Protein AF-A0A643C703-F1 (afdb_monomer_lite)

Sequence (118 aa):
ATFTDWFTSYVNNIVSGGFPIIRDQIFRYVYDPECVAMTGDITVSVSTSFLQELSSVHPPHYFFTYRIRTEMSKDALPEKACQLDSCYWRITNAKDDTRSLMSPFPDSIWHVQHSGCL

Structure (mmCIF, N/CA/C/O backbone):
data_AF-A0A643C703-F1
#
_entry.id   AF-A0A643C703-F1
#
loop_
_atom_site.group_PDB
_atom_site.id
_atom_site.type_symbol
_atom_site.label_atom_id
_atom_site.label_alt_id
_atom_site.label_comp_id
_atom_site.label_asym_id
_atom_site.label_entity_id
_atom_site.label_seq_id
_atom_site.pdbx_PDB_ins_code
_atom_site.Cartn_x
_atom_site.Cartn_y
_atom_site.Cartn_z
_atom_site.occupancy
_atom_site.B_iso_or_equiv
_atom_site.auth_seq_id
_atom_site.auth_comp_id
_atom_site.auth_asym_id
_atom_site.auth_atom_id
_atom_site.pdbx_PDB_model_num
ATOM 1 N N . ALA A 1 1 ? 27.016 2.207 5.182 1.00 75.00 1 ALA A N 1
ATOM 2 C CA . ALA A 1 1 ? 26.172 1.015 5.391 1.00 75.00 1 ALA A CA 1
ATOM 3 C C . ALA A 1 1 ? 26.941 -0.206 4.914 1.00 75.00 1 ALA A C 1
ATOM 5 O O . ALA A 1 1 ? 27.490 -0.156 3.817 1.00 75.00 1 ALA A O 1
ATOM 6 N N . THR A 1 2 ? 27.040 -1.249 5.737 1.00 95.31 2 THR A N 1
ATOM 7 C CA . THR A 1 2 ? 27.627 -2.541 5.350 1.00 95.31 2 THR A CA 1
ATOM 8 C C . THR A 1 2 ? 26.558 -3.465 4.761 1.00 95.31 2 THR A C 1
ATOM 10 O O . THR A 1 2 ? 25.360 -3.215 4.910 1.00 95.31 2 THR A O 1
ATOM 13 N N . PHE A 1 3 ? 26.974 -4.556 4.109 1.00 94.56 3 PHE A N 1
ATOM 14 C CA . PHE A 1 3 ? 26.044 -5.601 3.668 1.00 94.56 3 PHE A CA 1
ATOM 15 C C . PHE A 1 3 ? 25.209 -6.149 4.836 1.00 94.56 3 PHE A C 1
ATOM 17 O O . PHE A 1 3 ? 24.002 -6.327 4.696 1.00 94.56 3 PHE A O 1
ATOM 24 N N . THR A 1 4 ? 25.829 -6.354 6.001 1.00 97.06 4 THR A N 1
ATOM 25 C CA . THR A 1 4 ? 25.159 -6.857 7.206 1.00 97.06 4 THR A CA 1
ATOM 26 C C . THR A 1 4 ? 24.064 -5.912 7.688 1.00 97.06 4 THR A C 1
ATOM 28 O O . THR A 1 4 ? 22.973 -6.375 8.016 1.00 97.06 4 THR A O 1
ATOM 31 N N . ASP A 1 5 ? 24.311 -4.599 7.677 1.00 95.56 5 ASP A N 1
ATOM 32 C CA . ASP A 1 5 ? 23.305 -3.603 8.072 1.00 95.56 5 ASP A CA 1
ATOM 33 C C . ASP A 1 5 ? 22.103 -3.634 7.121 1.00 95.56 5 ASP A C 1
ATOM 35 O O . ASP A 1 5 ? 20.950 -3.645 7.558 1.00 95.56 5 ASP A O 1
ATOM 39 N N . TRP A 1 6 ? 22.370 -3.697 5.811 1.00 94.12 6 TRP A N 1
ATOM 40 C CA . TRP A 1 6 ? 21.327 -3.795 4.790 1.00 94.12 6 TRP A CA 1
ATOM 41 C C . TRP A 1 6 ? 20.510 -5.083 4.935 1.00 94.12 6 TRP A C 1
ATOM 43 O O . TRP A 1 6 ? 19.282 -5.024 4.971 1.00 94.12 6 TRP A O 1
ATOM 53 N N . PHE A 1 7 ? 21.173 -6.234 5.064 1.00 94.94 7 PHE A N 1
ATOM 54 C CA . PHE A 1 7 ? 20.507 -7.530 5.170 1.00 94.94 7 PHE A CA 1
ATOM 55 C C . PHE A 1 7 ? 19.677 -7.626 6.453 1.00 94.94 7 PHE A C 1
ATOM 57 O O . PHE A 1 7 ? 18.530 -8.065 6.420 1.00 94.94 7 PHE A O 1
ATOM 64 N N . THR A 1 8 ? 20.213 -7.136 7.573 1.00 95.94 8 THR A N 1
ATOM 65 C CA . THR A 1 8 ? 19.492 -7.085 8.852 1.00 95.94 8 THR A CA 1
ATOM 66 C C . THR A 1 8 ? 18.255 -6.198 8.745 1.00 95.94 8 THR A C 1
ATOM 68 O O . THR A 1 8 ? 17.168 -6.601 9.151 1.00 95.94 8 THR A O 1
ATOM 71 N N . SER A 1 9 ? 18.384 -5.014 8.139 1.00 92.88 9 SER A N 1
ATOM 72 C CA . SER A 1 9 ? 17.242 -4.136 7.874 1.00 92.88 9 SER A CA 1
ATOM 73 C C . SER A 1 9 ? 16.197 -4.816 6.984 1.00 92.88 9 SER A C 1
ATOM 75 O O . SER A 1 9 ? 15.004 -4.766 7.282 1.00 92.88 9 SER A O 1
ATOM 77 N N . TYR A 1 10 ? 16.629 -5.500 5.924 1.00 91.88 10 TYR A N 1
ATOM 78 C CA . TYR A 1 10 ? 15.745 -6.226 5.017 1.00 91.88 10 TYR A CA 1
ATOM 79 C C . TYR A 1 10 ? 14.953 -7.325 5.741 1.00 91.88 10 TYR A C 1
ATOM 81 O O . TYR A 1 10 ? 13.726 -7.352 5.657 1.00 91.88 10 TYR A O 1
ATOM 89 N N . VAL A 1 11 ? 15.629 -8.176 6.518 1.00 93.81 11 VAL A N 1
ATOM 90 C CA . VAL A 1 11 ? 14.986 -9.237 7.308 1.00 93.81 11 VAL A CA 1
ATOM 91 C C . VAL A 1 11 ? 14.036 -8.652 8.353 1.00 93.81 11 VAL A C 1
ATOM 93 O O . VAL A 1 11 ? 12.913 -9.131 8.488 1.00 93.81 11 VAL A O 1
ATOM 96 N N . ASN A 1 12 ? 14.427 -7.575 9.038 1.00 93.56 12 ASN A N 1
ATOM 97 C CA . ASN A 1 12 ? 13.565 -6.916 10.020 1.00 93.56 12 ASN A CA 1
ATOM 98 C C . ASN A 1 12 ? 12.264 -6.395 9.398 1.00 93.56 12 ASN A C 1
ATOM 100 O O . ASN A 1 12 ? 11.217 -6.501 10.028 1.00 93.56 12 ASN A O 1
ATOM 104 N N . ASN A 1 13 ? 12.303 -5.881 8.164 1.00 90.12 13 ASN A N 1
ATOM 105 C CA . ASN A 1 13 ? 11.096 -5.458 7.447 1.00 90.12 13 ASN A CA 1
ATOM 106 C C . ASN A 1 13 ? 10.177 -6.635 7.090 1.00 90.12 13 ASN A C 1
ATOM 108 O O . ASN A 1 13 ? 8.960 -6.467 7.074 1.00 90.12 13 ASN A O 1
ATOM 112 N N . ILE A 1 14 ? 10.723 -7.825 6.828 1.00 90.81 14 ILE A N 1
ATOM 113 C CA . ILE A 1 14 ? 9.913 -9.036 6.619 1.00 90.81 14 ILE A CA 1
ATOM 114 C C . ILE A 1 14 ? 9.250 -9.443 7.936 1.00 90.81 14 ILE A C 1
ATOM 116 O O . ILE A 1 14 ? 8.035 -9.613 7.992 1.00 90.81 14 ILE A O 1
ATOM 120 N N . VAL A 1 15 ? 10.039 -9.546 9.010 1.00 91.56 15 VAL A N 1
ATOM 121 C CA . VAL A 1 15 ? 9.565 -9.996 10.329 1.00 91.56 15 VAL A CA 1
ATOM 122 C C . VAL A 1 15 ? 8.524 -9.039 10.918 1.00 91.56 15 VAL A C 1
ATOM 124 O O . VAL A 1 15 ? 7.559 -9.489 11.529 1.00 91.56 15 VAL A O 1
ATOM 127 N N . SER A 1 16 ? 8.671 -7.729 10.711 1.00 88.50 16 SER A N 1
ATOM 128 C CA . SER A 1 16 ? 7.708 -6.724 11.182 1.00 88.50 16 SER A CA 1
ATOM 129 C C . SER A 1 16 ? 6.440 -6.620 10.322 1.00 88.50 16 SER A C 1
ATOM 131 O O . SER A 1 16 ? 5.523 -5.879 10.675 1.00 88.50 16 SER A O 1
ATOM 133 N N . GLY A 1 17 ? 6.371 -7.333 9.191 1.00 82.25 17 GLY A N 1
ATOM 134 C CA . GLY A 1 17 ? 5.256 -7.258 8.243 1.00 82.25 17 GLY A CA 1
ATOM 135 C C . GLY A 1 17 ? 5.280 -6.029 7.324 1.00 82.25 17 GLY A C 1
ATOM 136 O O . GLY A 1 17 ? 4.282 -5.752 6.648 1.00 82.25 17 GLY A O 1
ATOM 137 N N . GLY A 1 18 ? 6.395 -5.294 7.277 1.00 81.69 18 GLY A N 1
ATOM 138 C CA . GLY A 1 18 ? 6.646 -4.234 6.297 1.00 81.69 18 GLY A CA 1
ATOM 139 C C . GLY A 1 18 ? 6.777 -4.781 4.871 1.00 81.69 18 GLY A C 1
ATOM 140 O O . GLY A 1 18 ? 6.191 -4.220 3.946 1.00 81.69 18 GLY A O 1
ATOM 141 N N . PHE A 1 19 ? 7.466 -5.916 4.704 1.00 89.19 19 PHE A N 1
ATOM 142 C CA . PHE A 1 19 ? 7.581 -6.655 3.441 1.00 89.19 19 PHE A CA 1
ATOM 143 C C . PHE A 1 19 ?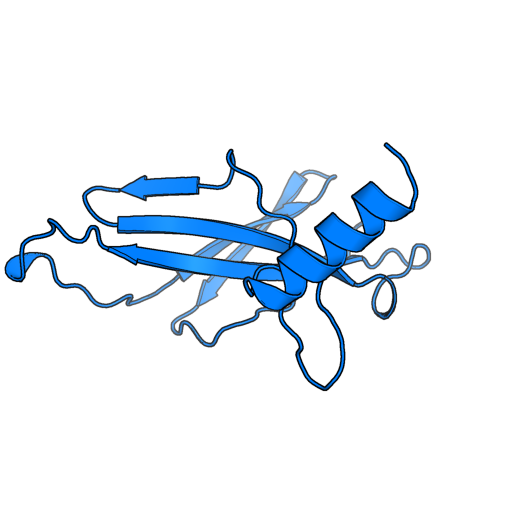 6.767 -7.958 3.513 1.00 89.19 19 PHE A C 1
ATOM 145 O O . PHE A 1 19 ? 7.291 -8.988 3.944 1.00 89.19 19 PHE A O 1
ATOM 152 N N . PRO A 1 20 ? 5.470 -7.932 3.152 1.00 85.31 20 PRO A N 1
ATOM 153 C CA . PRO A 1 20 ? 4.613 -9.104 3.197 1.00 85.31 20 PRO A CA 1
ATOM 154 C C . PRO A 1 20 ? 5.075 -10.175 2.206 1.00 85.31 20 PRO A C 1
ATOM 156 O O . PRO A 1 20 ? 5.547 -9.876 1.106 1.00 85.31 20 PRO A O 1
ATOM 159 N N . ILE A 1 21 ? 4.867 -11.429 2.602 1.00 86.69 21 ILE A N 1
ATOM 160 C CA . ILE A 1 21 ? 5.058 -12.600 1.750 1.00 86.69 21 ILE A CA 1
ATOM 161 C C . ILE A 1 21 ? 3.698 -12.964 1.159 1.00 86.69 21 ILE A C 1
ATOM 163 O O . ILE A 1 21 ? 2.770 -13.307 1.890 1.00 86.69 21 ILE A O 1
ATOM 167 N N . ILE A 1 22 ? 3.565 -12.870 -0.160 1.00 82.19 22 ILE A N 1
ATOM 168 C CA . ILE A 1 22 ? 2.339 -13.198 -0.891 1.00 82.19 22 ILE A CA 1
ATOM 169 C C . ILE A 1 22 ? 2.716 -14.231 -1.944 1.00 82.19 22 ILE A C 1
ATOM 171 O O . ILE A 1 22 ? 3.574 -13.964 -2.780 1.00 82.19 22 ILE A O 1
ATOM 175 N N . ARG A 1 23 ? 2.077 -15.408 -1.908 1.00 84.50 23 ARG A N 1
ATOM 176 C CA . ARG A 1 23 ? 2.372 -16.525 -2.830 1.00 84.50 23 ARG A CA 1
ATOM 177 C C . ARG A 1 23 ? 3.879 -16.826 -2.911 1.00 84.50 23 ARG A C 1
ATOM 179 O O . ARG A 1 23 ? 4.451 -16.855 -3.995 1.00 84.50 23 ARG A O 1
ATOM 186 N N . ASP A 1 24 ? 4.509 -16.968 -1.746 1.00 86.62 24 ASP A N 1
ATOM 187 C CA . ASP A 1 24 ? 5.943 -17.257 -1.578 1.00 86.62 24 ASP A CA 1
ATOM 188 C C . ASP A 1 24 ? 6.908 -16.195 -2.140 1.00 86.62 24 ASP A C 1
ATOM 190 O O . ASP A 1 24 ? 8.114 -16.426 -2.227 1.00 86.62 24 ASP A O 1
ATOM 194 N N . GLN A 1 25 ? 6.408 -15.001 -2.472 1.00 85.12 25 GLN A N 1
ATOM 195 C CA . GLN A 1 25 ? 7.214 -13.867 -2.922 1.00 85.12 25 GLN A CA 1
ATOM 196 C C . GLN A 1 25 ? 7.186 -12.730 -1.904 1.00 85.12 25 GLN A C 1
ATOM 198 O O . GLN A 1 25 ? 6.137 -12.395 -1.354 1.00 85.12 25 GLN A O 1
ATOM 203 N N . ILE A 1 26 ? 8.349 -12.121 -1.663 1.00 88.62 26 ILE A N 1
ATOM 204 C CA . ILE A 1 26 ? 8.494 -10.973 -0.763 1.00 88.62 26 ILE A CA 1
ATOM 205 C C . ILE A 1 26 ? 8.212 -9.698 -1.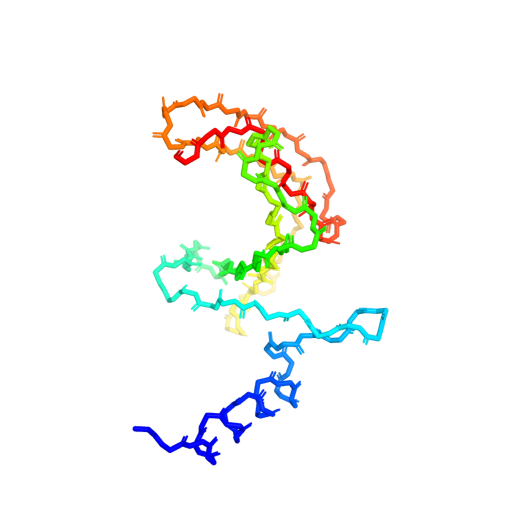556 1.00 88.62 26 ILE A C 1
ATOM 207 O O . ILE A 1 26 ? 8.952 -9.359 -2.477 1.00 88.62 26 ILE A O 1
ATOM 211 N N . PHE A 1 27 ? 7.179 -8.957 -1.164 1.00 86.44 27 PHE A N 1
ATOM 212 C CA . PHE A 1 27 ? 6.861 -7.669 -1.772 1.00 86.44 27 PHE A CA 1
ATOM 213 C C . PHE A 1 27 ? 7.496 -6.542 -0.967 1.00 86.44 27 PHE A C 1
ATOM 215 O O . PHE A 1 27 ? 7.140 -6.296 0.187 1.00 86.44 27 PHE A O 1
ATOM 222 N N . ARG A 1 28 ? 8.433 -5.820 -1.584 1.00 90.06 28 ARG A N 1
ATOM 223 C CA . ARG A 1 28 ? 9.099 -4.680 -0.953 1.00 90.06 28 ARG A CA 1
ATOM 224 C C . ARG A 1 28 ? 8.227 -3.433 -1.070 1.00 90.06 28 ARG A C 1
ATOM 226 O O . ARG A 1 28 ? 8.375 -2.666 -2.020 1.00 90.06 28 ARG A O 1
ATOM 233 N N . TYR A 1 29 ? 7.325 -3.235 -0.116 1.00 88.12 29 TYR A N 1
ATOM 234 C CA . TYR A 1 29 ? 6.567 -1.992 -0.011 1.00 88.12 29 TYR A CA 1
ATOM 235 C C . TYR A 1 29 ? 7.416 -0.910 0.657 1.00 88.12 29 TYR A C 1
ATOM 237 O O . TYR A 1 29 ? 7.874 -1.069 1.786 1.00 88.12 29 TYR A O 1
ATOM 245 N N . VAL A 1 30 ? 7.638 0.189 -0.053 1.00 88.06 30 VAL A N 1
ATOM 246 C CA . VAL A 1 30 ? 8.314 1.374 0.465 1.00 88.06 30 VAL A CA 1
ATOM 247 C C . VAL A 1 30 ? 7.259 2.271 1.095 1.00 88.06 30 VAL A C 1
ATOM 249 O O . VAL A 1 30 ? 6.302 2.674 0.434 1.00 88.06 30 VAL A O 1
ATOM 252 N N . TYR A 1 31 ? 7.423 2.532 2.387 1.00 87.62 31 TYR A N 1
ATOM 253 C CA . TYR A 1 31 ? 6.614 3.490 3.127 1.00 87.62 31 TYR A CA 1
ATOM 254 C C . TYR A 1 31 ? 7.204 4.888 2.958 1.00 87.62 31 TYR A C 1
ATOM 256 O O . TYR A 1 31 ? 8.402 5.077 3.175 1.00 87.62 31 TYR A O 1
ATOM 264 N N . ASP A 1 32 ? 6.357 5.847 2.605 1.00 87.06 32 ASP A N 1
ATOM 265 C CA . ASP A 1 32 ? 6.716 7.256 2.515 1.00 87.06 32 ASP A CA 1
ATOM 266 C C . ASP A 1 32 ? 5.969 8.031 3.616 1.00 87.06 32 ASP A C 1
ATOM 268 O O . ASP A 1 32 ? 4.735 8.062 3.594 1.00 87.06 32 ASP A O 1
ATOM 272 N N . PRO A 1 33 ? 6.678 8.632 4.592 1.00 88.12 33 PRO A N 1
ATOM 273 C CA . PRO A 1 33 ? 6.063 9.445 5.639 1.00 88.12 33 PRO A CA 1
ATOM 274 C C . PRO A 1 33 ? 5.258 10.636 5.109 1.00 88.12 33 PRO A C 1
ATOM 276 O O . PRO A 1 33 ? 4.312 11.053 5.771 1.00 88.12 33 PRO A O 1
ATOM 279 N N . GLU A 1 34 ? 5.596 11.152 3.924 1.00 91.06 34 GLU A N 1
ATOM 280 C CA . GLU A 1 34 ? 4.854 12.237 3.273 1.00 91.06 34 GLU A CA 1
ATOM 281 C C . GLU A 1 34 ? 3.550 11.725 2.627 1.00 91.06 34 GLU A C 1
ATOM 283 O O . GLU A 1 34 ? 2.627 12.495 2.368 1.00 91.06 34 GLU A O 1
ATOM 288 N N . CYS A 1 35 ? 3.423 10.408 2.417 1.00 89.56 35 CYS A N 1
ATOM 289 C CA . CYS A 1 35 ? 2.218 9.743 1.911 1.00 89.56 35 CYS A CA 1
ATOM 290 C C . CYS A 1 35 ? 1.296 9.262 3.048 1.00 89.56 35 CYS A C 1
ATOM 292 O O . CYS A 1 35 ? 0.761 8.144 3.023 1.00 89.56 35 CYS A O 1
ATOM 294 N N . VAL A 1 36 ? 1.101 10.120 4.050 1.00 92.94 36 VAL A N 1
ATOM 295 C CA . VAL A 1 36 ? 0.170 9.914 5.163 1.00 92.94 36 VAL A CA 1
ATOM 296 C C . VAL A 1 36 ? -0.780 11.097 5.239 1.00 92.94 36 VAL A C 1
ATOM 298 O O . VAL A 1 36 ? -0.359 12.245 5.344 1.00 92.94 36 VAL A O 1
ATOM 301 N N . ALA A 1 37 ? -2.077 10.815 5.228 1.00 94.12 37 ALA A N 1
ATOM 302 C CA . ALA A 1 37 ? -3.116 11.815 5.400 1.00 94.12 37 ALA A CA 1
ATOM 303 C C . ALA A 1 37 ? -3.968 11.478 6.623 1.00 94.12 37 ALA A C 1
ATOM 305 O O . ALA A 1 37 ? -4.328 10.323 6.850 1.00 94.12 37 ALA A O 1
ATOM 306 N N . MET A 1 38 ? -4.317 12.503 7.395 1.00 94.50 38 MET A N 1
ATOM 307 C CA . MET A 1 38 ? -5.220 12.385 8.535 1.00 94.50 38 MET A CA 1
ATOM 308 C C . MET A 1 38 ? -6.447 13.262 8.325 1.00 94.50 38 MET A C 1
ATOM 310 O O . MET A 1 38 ? -6.352 14.391 7.846 1.00 94.50 38 MET A O 1
ATOM 314 N N . THR A 1 39 ? -7.618 12.752 8.683 1.00 93.94 39 THR A N 1
ATOM 315 C CA . THR A 1 39 ? -8.872 13.509 8.686 1.00 93.94 39 THR A CA 1
ATOM 316 C C . THR A 1 39 ? -9.664 13.123 9.926 1.00 93.94 39 THR A C 1
ATOM 318 O O . THR A 1 39 ? -10.179 12.010 10.025 1.00 93.94 39 THR A O 1
ATOM 321 N N . GLY A 1 40 ? -9.747 14.044 10.890 1.00 94.19 40 GLY A N 1
ATOM 322 C CA . GLY A 1 40 ? -10.285 13.734 12.214 1.00 94.19 40 GLY A CA 1
ATOM 323 C C . GLY A 1 40 ? -9.494 12.599 12.866 1.00 94.19 40 GLY A C 1
ATOM 324 O O . GLY A 1 40 ? -8.269 12.663 12.936 1.00 94.19 40 GLY A O 1
ATOM 325 N N . ASP A 1 41 ? -10.201 11.550 13.281 1.00 94.12 41 ASP A N 1
ATOM 326 C CA . ASP A 1 41 ? -9.615 10.372 13.924 1.00 94.12 41 ASP A CA 1
ATOM 327 C C . ASP A 1 41 ? -9.118 9.307 12.935 1.00 94.12 41 ASP A C 1
ATOM 329 O O . ASP A 1 41 ? -8.633 8.267 13.369 1.00 94.12 41 ASP A O 1
ATOM 333 N N . ILE A 1 42 ? -9.258 9.515 11.622 1.00 92.38 42 ILE A N 1
ATOM 334 C CA . ILE A 1 42 ? -8.897 8.522 10.604 1.00 92.38 42 ILE A CA 1
ATOM 335 C C . ILE A 1 42 ? -7.554 8.885 9.976 1.00 92.38 42 ILE A C 1
ATOM 337 O O . ILE A 1 42 ? -7.384 9.981 9.439 1.00 92.38 42 ILE A O 1
ATOM 341 N N . THR A 1 43 ? -6.633 7.930 9.976 1.00 93.56 43 THR A N 1
ATOM 342 C CA . THR A 1 43 ? -5.345 8.002 9.288 1.00 93.56 43 THR A CA 1
ATOM 343 C C . THR A 1 43 ? -5.357 7.065 8.092 1.00 93.56 43 THR A C 1
ATOM 345 O O . THR A 1 43 ? -5.661 5.879 8.221 1.00 93.56 43 THR A O 1
ATOM 348 N N . VAL A 1 44 ? -4.984 7.582 6.926 1.00 91.00 44 VAL A N 1
ATOM 349 C CA . VAL A 1 44 ? -4.742 6.803 5.712 1.00 91.00 44 VAL A CA 1
ATOM 350 C C . VAL A 1 44 ? -3.269 6.929 5.357 1.00 91.00 44 VAL A C 1
ATOM 352 O O . VAL A 1 44 ? -2.768 8.029 5.149 1.00 91.00 44 VAL A O 1
ATOM 355 N N . SER A 1 45 ? -2.572 5.801 5.277 1.00 90.19 45 SER A N 1
ATOM 356 C CA . SER A 1 45 ? -1.186 5.736 4.808 1.00 90.19 45 SER A CA 1
ATOM 357 C C . SER A 1 45 ? -1.065 4.797 3.618 1.00 90.19 45 SER A C 1
ATOM 359 O O . SER A 1 45 ? -1.815 3.823 3.500 1.00 90.19 45 SER A O 1
ATOM 361 N N . VAL A 1 46 ? -0.127 5.096 2.721 1.00 88.94 46 VAL A N 1
ATOM 362 C CA . VAL A 1 46 ? 0.105 4.310 1.508 1.00 88.94 46 VAL A CA 1
ATOM 363 C C . VAL A 1 46 ? 1.563 3.884 1.438 1.00 88.94 46 VAL A C 1
ATOM 365 O O . VAL A 1 46 ? 2.478 4.653 1.711 1.00 88.94 46 VAL A O 1
ATOM 368 N N . SER A 1 47 ? 1.791 2.631 1.066 1.00 87.56 47 SER A N 1
ATOM 369 C CA . SER A 1 47 ? 3.112 2.125 0.693 1.00 87.56 47 SER A CA 1
ATOM 370 C C . SER A 1 47 ? 3.054 1.548 -0.711 1.00 87.56 47 SER A C 1
ATOM 372 O O . SER A 1 47 ? 2.048 0.949 -1.086 1.00 87.56 47 SER A O 1
ATOM 374 N N . THR A 1 48 ? 4.114 1.696 -1.497 1.00 90.00 48 THR A N 1
ATOM 375 C CA . THR A 1 48 ? 4.136 1.282 -2.911 1.00 90.00 48 THR A CA 1
ATOM 376 C C . THR A 1 48 ? 5.251 0.279 -3.175 1.00 90.00 48 THR A C 1
ATOM 378 O O . THR A 1 48 ? 6.265 0.253 -2.484 1.00 90.00 48 THR A O 1
ATOM 381 N N . SER A 1 49 ? 5.064 -0.584 -4.166 1.00 88.31 49 SER A N 1
ATOM 382 C CA . SER A 1 49 ? 6.083 -1.515 -4.638 1.00 88.31 49 SER A CA 1
ATOM 383 C C . SER A 1 49 ? 6.082 -1.539 -6.159 1.00 88.31 49 SER A C 1
ATOM 385 O O . SER A 1 49 ? 5.020 -1.568 -6.782 1.00 88.31 49 SER A O 1
ATOM 387 N N . PHE A 1 50 ? 7.271 -1.501 -6.752 1.00 89.44 50 PHE A N 1
ATOM 388 C CA . PHE A 1 50 ? 7.460 -1.628 -8.191 1.00 89.44 50 PHE A CA 1
ATOM 389 C C . PHE A 1 50 ? 7.725 -3.092 -8.543 1.00 89.44 50 PHE A C 1
ATOM 391 O O . PHE A 1 50 ? 8.639 -3.700 -7.985 1.00 89.44 50 PHE A O 1
ATOM 398 N N . LEU A 1 51 ? 6.942 -3.644 -9.472 1.00 88.50 51 LEU A N 1
ATOM 399 C CA . LEU A 1 51 ? 7.075 -5.027 -9.929 1.00 88.50 51 LEU A CA 1
ATOM 400 C C . LEU A 1 51 ? 7.815 -5.056 -11.260 1.00 88.50 51 LEU A C 1
ATOM 402 O O . LEU A 1 51 ? 7.222 -4.944 -12.337 1.00 88.50 51 LEU A O 1
ATOM 406 N N . GLN A 1 52 ? 9.134 -5.199 -11.166 1.00 89.50 52 GLN A N 1
ATOM 407 C CA . GLN A 1 52 ? 10.024 -5.263 -12.323 1.00 89.50 52 GLN A CA 1
ATOM 408 C C . GLN A 1 52 ? 9.661 -6.422 -13.263 1.00 89.50 52 GLN A C 1
ATOM 410 O O . GLN A 1 52 ? 9.742 -6.258 -14.474 1.00 89.50 52 GLN A O 1
ATOM 415 N N . GLU A 1 53 ? 9.199 -7.559 -12.732 1.00 88.19 53 GLU A N 1
ATOM 416 C CA . GLU A 1 53 ? 8.889 -8.759 -13.518 1.00 88.19 53 GLU A CA 1
ATOM 417 C C . GLU A 1 53 ? 7.672 -8.562 -14.436 1.00 88.19 53 GLU A C 1
ATOM 419 O O . GLU A 1 53 ? 7.520 -9.269 -15.429 1.00 88.19 53 GLU A O 1
ATOM 424 N N . LEU A 1 54 ? 6.807 -7.595 -14.109 1.00 87.50 54 LEU A N 1
ATOM 425 C CA . LEU A 1 54 ? 5.610 -7.232 -14.879 1.00 87.50 54 LEU A CA 1
ATOM 426 C C . LEU A 1 54 ? 5.788 -5.925 -15.667 1.00 87.50 54 LEU A C 1
ATOM 428 O O . LEU A 1 54 ? 4.850 -5.443 -16.313 1.00 87.50 54 LEU A O 1
ATOM 432 N N . SER A 1 55 ? 6.983 -5.340 -15.601 1.00 90.00 55 SER A N 1
ATOM 433 C CA . SER 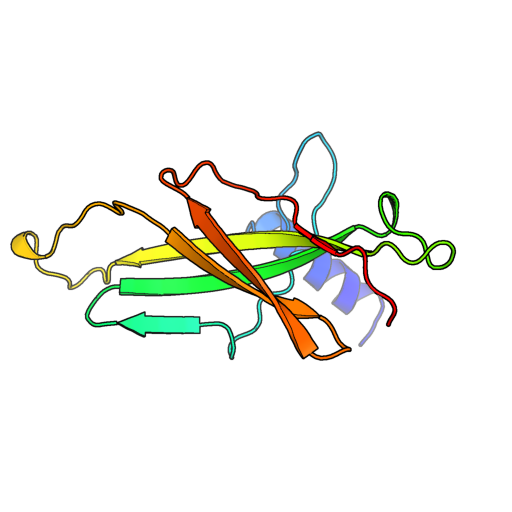A 1 55 ? 7.299 -4.059 -16.216 1.00 90.00 55 SER A CA 1
ATOM 434 C C . SER A 1 55 ? 8.215 -4.230 -17.428 1.00 90.00 55 SER A C 1
ATOM 436 O O . SER A 1 55 ? 9.058 -5.119 -17.478 1.00 90.00 55 SER A O 1
ATOM 438 N N . SER A 1 56 ? 8.065 -3.353 -18.416 1.00 92.19 56 SER A N 1
ATOM 439 C CA . SER A 1 56 ? 8.906 -3.274 -19.606 1.00 92.19 56 SER A CA 1
ATOM 440 C C . SER A 1 56 ? 9.206 -1.818 -19.943 1.00 92.19 56 SER A C 1
ATOM 442 O O . SER A 1 56 ? 8.372 -0.933 -19.770 1.00 92.19 56 SER A O 1
ATOM 444 N N . VAL A 1 57 ? 10.407 -1.568 -20.459 1.00 91.94 57 VAL A N 1
ATOM 445 C CA . VAL A 1 57 ? 10.782 -0.261 -21.018 1.00 91.94 57 VAL A CA 1
ATOM 446 C C . VAL A 1 57 ? 10.296 -0.131 -22.465 1.00 91.94 57 VAL A C 1
ATOM 448 O O . VAL A 1 57 ? 9.980 0.968 -22.918 1.00 91.94 57 VAL A O 1
ATOM 451 N N . HIS A 1 58 ? 10.204 -1.245 -23.199 1.00 89.8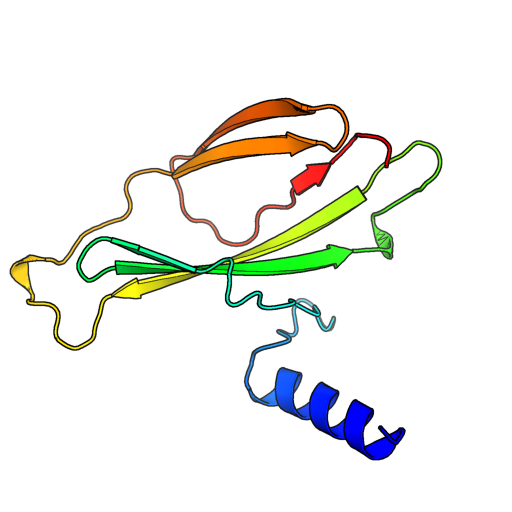1 58 HIS A N 1
ATOM 452 C CA . HIS A 1 58 ? 9.794 -1.254 -24.600 1.00 89.81 58 HIS A CA 1
ATOM 453 C C . HIS A 1 58 ? 8.895 -2.466 -24.933 1.00 89.81 58 HIS A C 1
ATOM 455 O O . HIS A 1 58 ? 9.381 -3.598 -24.931 1.00 89.81 58 HIS A O 1
ATOM 461 N N . PRO A 1 59 ? 7.600 -2.258 -25.241 1.00 88.75 59 PRO A N 1
ATOM 462 C CA . PRO A 1 59 ? 6.877 -0.996 -25.077 1.00 88.75 59 PRO A CA 1
ATOM 463 C C . PRO A 1 59 ? 6.801 -0.578 -23.590 1.00 88.75 59 PRO A C 1
ATOM 465 O O . PRO A 1 59 ? 6.858 -1.442 -22.715 1.00 88.75 59 PRO A O 1
ATOM 468 N N . PRO A 1 60 ? 6.682 0.728 -23.293 1.00 89.12 60 PRO A N 1
ATOM 469 C CA . PRO A 1 60 ? 6.704 1.261 -21.931 1.00 89.12 60 PRO A CA 1
ATOM 470 C C . PRO A 1 60 ? 5.483 0.800 -21.130 1.00 89.12 60 PRO A C 1
ATOM 472 O O . PRO A 1 60 ? 4.337 1.147 -21.435 1.00 89.12 60 PRO A O 1
ATOM 475 N N . HIS A 1 61 ? 5.745 0.026 -20.086 1.00 88.44 61 HIS A N 1
ATOM 476 C CA . HIS A 1 61 ? 4.748 -0.570 -19.218 1.00 88.44 61 HIS A CA 1
ATOM 477 C C . HIS A 1 61 ? 5.316 -0.690 -17.808 1.00 88.44 61 HIS A C 1
ATOM 479 O O . HIS A 1 61 ? 6.227 -1.478 -17.584 1.00 88.44 61 HIS A O 1
ATOM 485 N N . TYR A 1 62 ? 4.794 0.071 -16.851 1.00 89.94 62 TYR A N 1
ATOM 486 C CA . TYR A 1 62 ? 5.309 0.065 -15.484 1.00 89.94 62 TYR A CA 1
ATOM 487 C C . TYR A 1 62 ? 4.220 -0.369 -14.524 1.00 89.94 62 TYR A C 1
ATOM 489 O O . TYR A 1 62 ? 3.115 0.178 -14.503 1.00 89.94 62 TYR A O 1
ATOM 497 N N . PHE A 1 63 ? 4.538 -1.387 -13.742 1.00 89.88 63 PHE A N 1
ATOM 498 C CA . PHE A 1 63 ? 3.581 -2.041 -12.884 1.00 89.88 63 PHE A CA 1
ATOM 499 C C . PHE A 1 63 ? 3.900 -1.745 -11.427 1.00 89.88 63 PHE A C 1
ATOM 501 O O . PHE A 1 63 ? 4.976 -2.076 -10.924 1.00 89.88 63 PHE A O 1
ATOM 508 N N . PHE A 1 64 ? 2.942 -1.119 -10.753 1.00 89.12 64 PHE A N 1
ATOM 509 C CA . PHE A 1 64 ? 3.046 -0.781 -9.345 1.00 89.12 64 PHE A CA 1
ATOM 510 C C . PHE A 1 64 ? 1.904 -1.431 -8.576 1.00 89.12 64 PHE A C 1
ATOM 512 O O . PHE A 1 64 ? 0.753 -1.466 -9.021 1.00 89.12 64 PHE A O 1
ATOM 519 N N . THR A 1 65 ? 2.225 -1.919 -7.388 1.00 86.81 65 THR A N 1
ATOM 520 C CA . THR A 1 65 ? 1.242 -2.295 -6.378 1.00 86.81 65 THR A CA 1
ATOM 521 C C . THR A 1 65 ? 1.300 -1.297 -5.244 1.00 86.81 65 THR A C 1
ATOM 523 O O . THR A 1 65 ? 2.375 -0.824 -4.876 1.00 86.81 65 THR A O 1
ATOM 526 N N . TYR A 1 66 ? 0.156 -1.016 -4.638 1.00 87.88 66 TYR A N 1
ATOM 527 C CA . TYR A 1 66 ? 0.089 -0.221 -3.425 1.00 87.88 66 TYR A CA 1
ATOM 528 C C . TYR A 1 66 ? -0.569 -1.006 -2.295 1.00 87.88 66 TYR A C 1
ATOM 530 O O . TYR A 1 66 ? -1.402 -1.886 -2.512 1.00 87.88 66 TYR A O 1
ATOM 538 N N . ARG A 1 67 ? -0.202 -0.652 -1.070 1.00 85.44 67 ARG A N 1
ATOM 539 C CA . ARG A 1 67 ? -0.799 -1.127 0.169 1.00 85.44 67 ARG A CA 1
ATOM 540 C C . ARG A 1 67 ? -1.302 0.088 0.928 1.00 85.44 67 ARG A C 1
ATOM 542 O O . ARG A 1 67 ? -0.505 0.901 1.386 1.00 85.44 67 ARG A O 1
ATOM 549 N N . ILE A 1 68 ? -2.619 0.201 1.031 1.00 86.75 68 ILE A N 1
ATOM 550 C CA . ILE A 1 68 ? -3.284 1.266 1.779 1.00 86.75 68 ILE A CA 1
ATOM 551 C C . ILE A 1 68 ? -3.608 0.723 3.162 1.00 86.75 68 ILE A C 1
ATOM 553 O O . ILE A 1 68 ? -4.122 -0.389 3.289 1.00 86.75 68 ILE A O 1
ATOM 557 N N . ARG A 1 69 ? -3.310 1.506 4.193 1.00 86.94 69 ARG A N 1
ATOM 558 C CA . ARG A 1 69 ? -3.691 1.221 5.570 1.00 86.94 69 ARG A CA 1
ATOM 559 C C . ARG A 1 69 ? -4.577 2.354 6.062 1.00 86.94 69 ARG A C 1
ATOM 561 O O . ARG A 1 69 ? -4.140 3.501 6.100 1.00 86.94 69 ARG A O 1
ATOM 568 N N . THR A 1 70 ? -5.804 2.009 6.429 1.00 90.06 70 THR A N 1
ATOM 569 C CA . THR A 1 70 ? -6.763 2.925 7.045 1.00 90.06 70 THR A CA 1
ATOM 570 C C . THR A 1 70 ? -6.925 2.531 8.499 1.00 90.06 70 THR A C 1
ATOM 572 O O . THR A 1 70 ? -7.231 1.379 8.800 1.00 90.06 70 THR A O 1
ATOM 575 N N . GLU A 1 71 ? -6.698 3.477 9.396 1.00 90.31 71 GLU A N 1
ATOM 576 C CA . GLU A 1 71 ? -6.757 3.259 10.835 1.00 90.31 71 GLU A CA 1
ATOM 577 C C . GLU A 1 71 ? -7.573 4.358 11.486 1.00 90.31 71 GLU A C 1
ATOM 579 O O 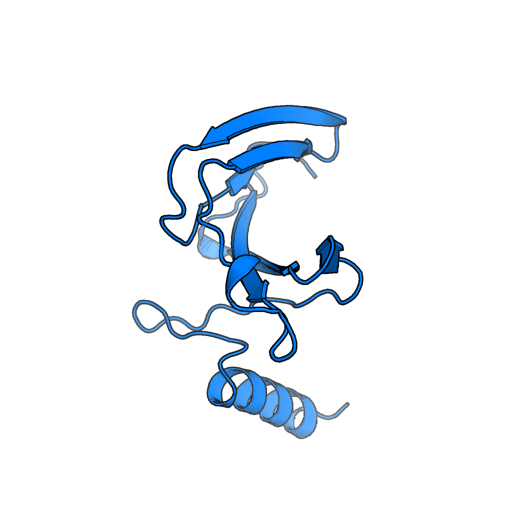. GLU A 1 71 ? -7.542 5.501 11.040 1.00 90.31 71 GLU A O 1
ATOM 584 N N . MET A 1 72 ? -8.277 4.011 12.556 1.00 91.56 72 MET A N 1
ATOM 585 C CA . MET A 1 72 ? -8.919 4.981 13.428 1.00 91.56 72 MET A CA 1
ATOM 586 C C . MET A 1 72 ? -8.090 5.119 14.706 1.00 91.56 72 MET A C 1
ATOM 588 O O . MET A 1 72 ? -7.529 4.132 15.194 1.00 91.56 72 MET A O 1
ATOM 592 N N . SER A 1 73 ? -7.993 6.337 15.236 1.00 93.38 73 SER A N 1
ATOM 593 C CA . SER A 1 73 ? -7.343 6.618 16.512 1.00 93.38 73 SER A CA 1
ATOM 594 C C . SER A 1 73 ? -7.926 5.734 17.613 1.00 93.38 73 SER A C 1
ATOM 596 O O . SER A 1 73 ? -9.131 5.495 17.665 1.00 93.38 73 SER A O 1
ATOM 598 N N . LYS A 1 74 ? -7.072 5.274 18.531 1.00 92.50 74 LYS A N 1
ATOM 599 C CA . LYS A 1 74 ? -7.513 4.487 19.693 1.00 92.50 74 LYS A CA 1
ATOM 600 C C . LYS A 1 74 ? -8.350 5.307 20.674 1.00 92.50 74 LYS A C 1
ATOM 602 O O . LYS A 1 74 ? -9.109 4.725 21.440 1.00 92.50 74 LYS A O 1
ATOM 607 N N . ASP A 1 75 ? -8.209 6.627 20.621 1.00 95.12 75 ASP A N 1
ATOM 608 C CA . ASP A 1 75 ? -8.942 7.573 21.462 1.00 95.12 75 ASP A CA 1
ATOM 609 C C . ASP A 1 75 ? -10.255 8.037 20.805 1.00 95.12 75 ASP A C 1
ATOM 611 O O . ASP A 1 75 ? -10.978 8.857 21.372 1.00 95.12 75 ASP A O 1
ATOM 615 N N . ALA A 1 76 ? -10.569 7.531 19.604 1.00 93.75 76 ALA A N 1
ATOM 616 C CA . ALA A 1 76 ? -11.801 7.864 18.906 1.00 93.75 76 ALA A CA 1
ATOM 617 C C . ALA A 1 76 ? -13.020 7.355 19.683 1.00 93.75 76 ALA A C 1
ATOM 619 O O . ALA A 1 76 ? -13.062 6.217 20.159 1.00 93.75 76 ALA A O 1
ATOM 620 N N . LEU A 1 77 ? -14.041 8.203 19.777 1.00 94.06 77 LEU A N 1
ATOM 621 C CA . LEU A 1 77 ? -15.293 7.841 20.429 1.00 94.06 77 LEU A CA 1
ATOM 622 C C . LEU A 1 77 ? -16.066 6.803 19.589 1.00 94.06 77 LEU A C 1
ATOM 624 O O . LEU A 1 77 ? -16.077 6.916 18.360 1.00 94.06 77 LEU A O 1
ATOM 628 N N . PRO A 1 78 ? -16.767 5.830 20.203 1.00 93.75 78 PRO A N 1
ATOM 629 C CA . PRO A 1 78 ? -17.524 4.812 19.469 1.00 93.75 78 PRO A CA 1
ATOM 630 C C . PRO A 1 78 ? -18.556 5.379 18.483 1.00 93.75 78 PRO A C 1
ATOM 632 O O . PRO A 1 78 ? -18.810 4.780 17.441 1.00 93.75 78 PRO A O 1
ATOM 635 N N . GLU A 1 79 ? -19.122 6.555 18.760 1.00 95.38 79 GLU A N 1
ATOM 636 C CA . GLU A 1 79 ? -20.090 7.238 17.893 1.00 95.38 79 GLU A CA 1
ATOM 637 C C . GLU A 1 79 ? -19.468 7.750 16.582 1.00 95.38 79 GLU A C 1
ATOM 639 O O . GLU A 1 79 ? -20.191 8.128 15.660 1.00 95.38 79 GLU A O 1
ATOM 644 N N . LYS A 1 80 ? -18.132 7.780 16.486 1.00 92.12 80 LYS A N 1
ATOM 645 C CA . LYS A 1 80 ? -17.381 8.108 15.265 1.00 92.12 80 LYS A CA 1
ATOM 646 C C . LYS A 1 80 ? -17.108 6.891 14.387 1.00 92.12 80 LYS A C 1
ATOM 648 O O . LYS A 1 80 ? -16.539 7.061 13.309 1.00 92.12 80 LYS A O 1
ATOM 653 N N . ALA A 1 81 ? -17.510 5.690 14.814 1.00 89.88 81 ALA A N 1
ATOM 654 C CA . ALA A 1 81 ? -17.402 4.493 13.997 1.00 89.88 81 ALA A CA 1
ATOM 655 C C . ALA A 1 81 ? -18.069 4.721 12.634 1.00 89.88 81 ALA A C 1
ATOM 657 O O . ALA A 1 81 ? -19.193 5.215 12.533 1.00 89.88 81 ALA A O 1
ATOM 658 N N . CYS A 1 82 ? -17.356 4.361 11.574 1.00 88.50 82 CYS A N 1
ATOM 659 C CA . CYS A 1 82 ? -17.790 4.593 10.209 1.00 88.50 82 CYS A CA 1
ATOM 660 C C . CYS A 1 82 ? -17.439 3.403 9.326 1.00 88.50 82 CYS A C 1
ATOM 662 O O . CYS A 1 82 ? -16.512 2.642 9.608 1.00 88.50 82 CYS A O 1
ATOM 664 N N . GLN A 1 83 ? -18.161 3.287 8.219 1.00 86.69 83 GLN A N 1
ATOM 665 C CA . GLN A 1 83 ? -17.878 2.321 7.175 1.00 86.69 83 GLN A CA 1
ATOM 666 C C . GLN A 1 83 ? -17.408 3.063 5.929 1.00 86.69 83 GLN A C 1
ATOM 668 O O . GLN A 1 83 ? -17.976 4.086 5.549 1.00 86.69 83 GLN A O 1
ATOM 673 N N . LEU A 1 84 ? -16.361 2.539 5.299 1.00 83.81 84 LEU A N 1
ATOM 674 C CA . LEU A 1 84 ? -15.934 3.009 3.992 1.00 83.81 84 LEU A CA 1
ATOM 675 C C . LEU A 1 84 ? -16.988 2.604 2.956 1.00 83.81 84 LEU A C 1
ATOM 677 O O . LEU A 1 84 ? -17.218 1.415 2.749 1.00 83.81 84 LEU A O 1
ATOM 681 N N . ASP A 1 85 ? -17.616 3.598 2.335 1.00 86.06 85 ASP A N 1
ATOM 682 C CA . ASP A 1 85 ? -18.664 3.400 1.329 1.00 86.06 85 ASP A CA 1
ATOM 683 C C . ASP A 1 85 ? -18.086 3.291 -0.090 1.00 86.06 85 ASP A C 1
ATOM 685 O O . ASP A 1 85 ? -18.424 2.392 -0.852 1.00 86.06 85 ASP A O 1
ATOM 689 N N . SER A 1 86 ? -17.161 4.184 -0.449 1.00 85.38 86 SER A N 1
ATOM 690 C CA . SER A 1 86 ? -16.547 4.202 -1.777 1.00 85.38 86 SER A CA 1
ATOM 691 C C . SER A 1 86 ? -15.167 4.858 -1.773 1.00 85.38 86 SER A C 1
ATOM 693 O O . SER A 1 86 ? -14.793 5.580 -0.845 1.00 85.38 86 SER A O 1
ATOM 695 N N . CYS A 1 87 ? -14.390 4.604 -2.828 1.00 87.25 87 CYS A N 1
ATOM 696 C CA . CYS A 1 87 ? -13.095 5.238 -3.062 1.00 87.25 87 CYS A CA 1
ATOM 697 C C . CYS A 1 87 ? -13.066 5.933 -4.422 1.00 87.25 87 CYS A C 1
ATOM 699 O O . CYS A 1 87 ? -13.370 5.321 -5.448 1.00 87.25 87 CYS A O 1
ATOM 701 N N . TYR A 1 88 ? -12.612 7.184 -4.432 1.00 89.56 88 TYR A N 1
ATOM 702 C CA . TYR A 1 88 ? -12.311 7.931 -5.647 1.00 89.56 88 TYR A CA 1
ATOM 703 C C . TYR A 1 88 ? -10.798 8.004 -5.851 1.00 89.56 88 TYR A C 1
ATOM 705 O O . TYR A 1 88 ? -10.059 8.446 -4.972 1.00 89.56 88 TYR A O 1
ATOM 713 N N . TRP A 1 89 ? -10.349 7.603 -7.035 1.00 88.44 89 TRP A N 1
ATOM 714 C CA . TRP A 1 89 ? -8.954 7.635 -7.443 1.00 88.44 89 TRP A CA 1
ATOM 715 C C . TRP A 1 89 ? -8.743 8.677 -8.528 1.00 88.44 89 TRP A C 1
ATOM 717 O O . TRP A 1 89 ? -9.503 8.750 -9.496 1.00 88.44 89 TRP A O 1
ATOM 727 N N . ARG A 1 90 ? -7.657 9.438 -8.399 1.00 92.19 90 ARG A N 1
ATOM 728 C CA . ARG A 1 90 ? -7.092 10.260 -9.465 1.00 92.19 90 ARG A CA 1
ATOM 729 C C . ARG A 1 90 ? -5.634 9.865 -9.637 1.00 92.19 90 ARG A C 1
ATOM 731 O O . ARG A 1 90 ? -4.852 9.989 -8.704 1.00 92.19 90 ARG A O 1
ATOM 738 N N . ILE A 1 91 ? -5.302 9.363 -10.817 1.00 89.00 91 ILE A N 1
ATOM 739 C CA . ILE A 1 91 ? -3.988 8.816 -11.135 1.00 89.00 91 ILE A CA 1
ATOM 740 C C . ILE A 1 91 ? -3.422 9.622 -12.296 1.00 89.00 91 ILE A C 1
ATOM 742 O O . ILE A 1 91 ? -4.036 9.661 -13.361 1.00 89.00 91 ILE A O 1
ATOM 746 N N . THR A 1 92 ? -2.261 10.233 -12.093 1.00 91.19 92 THR A N 1
ATOM 747 C CA . THR A 1 92 ? -1.586 11.081 -13.082 1.00 91.19 92 THR A CA 1
ATOM 748 C C . THR A 1 92 ? -0.256 10.439 -13.465 1.00 91.19 92 THR A C 1
ATOM 750 O O . THR A 1 92 ? 0.464 9.946 -12.598 1.00 91.19 92 THR A O 1
ATOM 753 N N . ASN A 1 93 ? 0.044 10.366 -14.763 1.00 88.75 93 ASN A N 1
ATOM 754 C CA . ASN A 1 93 ? 1.333 9.866 -15.248 1.00 88.75 93 ASN A CA 1
ATOM 755 C C . ASN A 1 93 ? 2.368 11.006 -15.367 1.00 88.75 93 ASN A C 1
ATOM 757 O O . ASN A 1 93 ? 2.049 12.172 -15.170 1.00 88.75 93 ASN A O 1
ATOM 761 N N . ALA A 1 94 ? 3.608 10.676 -15.738 1.00 90.25 94 ALA A N 1
ATOM 762 C CA . ALA A 1 94 ? 4.687 11.659 -15.905 1.00 90.25 94 ALA A CA 1
ATOM 763 C C . ALA A 1 94 ? 4.473 12.666 -17.060 1.00 90.25 94 ALA A C 1
ATOM 765 O O . ALA A 1 94 ? 5.239 13.615 -17.189 1.00 90.25 94 ALA A O 1
ATOM 766 N N . LYS A 1 95 ? 3.457 12.460 -17.908 1.00 91.56 95 LYS A N 1
ATOM 767 C CA . LYS A 1 95 ? 3.055 13.362 -19.001 1.00 91.56 95 LYS A CA 1
ATOM 768 C C . LYS A 1 95 ? 1.830 14.209 -18.638 1.00 91.56 95 LYS A C 1
ATOM 770 O O . LYS A 1 95 ? 1.210 14.779 -19.528 1.00 91.56 95 LYS A O 1
ATOM 775 N N . ASP A 1 96 ? 1.462 14.240 -17.358 1.00 91.00 96 ASP A N 1
ATOM 776 C CA . ASP A 1 96 ? 0.260 14.884 -16.822 1.00 91.00 96 ASP A CA 1
ATOM 777 C C . ASP A 1 96 ? -1.075 14.300 -17.326 1.00 91.00 96 ASP A C 1
ATOM 779 O O . ASP A 1 96 ? -2.152 14.832 -17.030 1.00 91.00 96 ASP A O 1
ATOM 783 N N . ASP A 1 97 ? -1.056 13.143 -17.998 1.00 90.94 97 ASP A N 1
ATOM 784 C CA . ASP A 1 97 ? -2.293 12.457 -18.360 1.00 90.94 97 ASP A CA 1
ATOM 785 C C . ASP A 1 97 ? -2.929 11.876 -17.101 1.00 90.94 97 ASP A C 1
ATOM 787 O O . ASP A 1 97 ? -2.342 11.047 -16.394 1.00 90.94 97 ASP A O 1
ATOM 791 N N . THR A 1 98 ? -4.169 12.282 -16.846 1.00 92.44 98 THR A N 1
ATOM 792 C CA . THR A 1 98 ? -4.902 11.899 -15.644 1.00 92.44 98 THR A CA 1
ATOM 793 C C . THR A 1 98 ? -6.052 10.958 -15.973 1.00 92.44 98 THR A C 1
ATOM 795 O O . THR A 1 98 ? -6.816 11.174 -16.913 1.00 92.44 98 THR A O 1
ATOM 798 N N . ARG A 1 99 ? -6.212 9.918 -15.154 1.00 89.69 99 ARG A N 1
ATOM 799 C CA . ARG A 1 99 ? -7.368 9.017 -15.164 1.00 89.69 99 ARG A CA 1
ATOM 800 C C . ARG A 1 99 ? -8.045 9.038 -13.804 1.00 89.69 99 ARG A C 1
ATOM 802 O O . ARG A 1 99 ? -7.377 9.078 -12.770 1.00 89.69 99 ARG A O 1
ATOM 809 N N . SER A 1 100 ? -9.372 8.984 -13.810 1.00 90.38 100 SER A N 1
ATOM 810 C CA . SER A 1 100 ? -10.170 8.898 -12.591 1.00 90.38 100 SER A CA 1
ATOM 811 C C . SER A 1 100 ? -11.012 7.636 -12.576 1.00 90.38 100 SER A C 1
ATOM 813 O O . SER A 1 100 ? -11.552 7.235 -13.604 1.00 90.38 100 SER A O 1
ATOM 815 N N . LEU A 1 101 ? -11.123 7.025 -11.403 1.00 88.44 101 LEU A N 1
ATOM 816 C CA . LEU A 1 101 ? -11.894 5.807 -11.183 1.00 88.44 101 LEU A CA 1
ATOM 817 C C . LEU A 1 101 ? -12.661 5.931 -9.867 1.00 88.44 101 LEU A C 1
ATOM 819 O O . LEU A 1 101 ? -12.128 6.437 -8.884 1.00 88.44 101 LEU A O 1
ATOM 823 N N . MET A 1 102 ? -13.894 5.434 -9.851 1.00 85.62 102 MET A N 1
ATOM 824 C CA . MET A 1 102 ? -14.687 5.238 -8.640 1.00 85.62 102 MET A CA 1
ATOM 825 C C . MET A 1 102 ? -14.773 3.735 -8.364 1.00 85.62 102 MET A C 1
ATOM 827 O O . MET A 1 102 ? -15.085 2.975 -9.280 1.00 85.62 102 MET A O 1
ATOM 831 N N . SER A 1 103 ? -14.498 3.302 -7.134 1.00 77.38 103 SER A N 1
ATOM 832 C CA . SER A 1 103 ? -14.630 1.901 -6.717 1.00 77.38 103 SER A CA 1
ATOM 833 C C . SER A 1 103 ? -15.595 1.769 -5.534 1.00 77.38 103 SER A C 1
ATOM 835 O O . SER A 1 103 ? -15.444 2.519 -4.565 1.00 77.38 103 SER A O 1
ATOM 837 N N . PRO A 1 104 ? -16.554 0.824 -5.583 1.00 67.12 104 PRO A N 1
ATOM 838 C CA . PRO A 1 104 ? -17.492 0.567 -4.492 1.00 67.12 104 PRO A CA 1
ATOM 839 C C . PRO A 1 104 ? -16.950 -0.357 -3.387 1.00 67.12 104 PRO A C 1
ATOM 841 O O . PRO A 1 104 ? -17.618 -0.502 -2.372 1.00 67.12 104 PRO A O 1
ATOM 844 N N . PHE A 1 105 ? -15.778 -0.999 -3.544 1.00 61.00 105 PHE A N 1
ATOM 845 C CA . PHE A 1 105 ? -15.281 -1.964 -2.546 1.00 61.00 105 PHE A CA 1
ATOM 846 C C . PHE A 1 105 ? -13.775 -1.860 -2.244 1.00 61.00 105 PHE A C 1
ATOM 848 O O . PHE A 1 105 ? -12.984 -1.583 -3.154 1.00 61.00 105 PHE A O 1
ATOM 855 N N . PRO A 1 106 ? -13.369 -2.143 -0.984 1.00 52.91 106 PRO A N 1
ATOM 856 C CA . PRO A 1 106 ? -11.982 -2.153 -0.523 1.00 52.91 106 PRO A CA 1
ATOM 857 C C . PRO A 1 106 ? -11.293 -3.520 -0.674 1.00 52.91 106 PRO A C 1
ATOM 859 O O . PRO A 1 106 ? -10.404 -3.844 0.122 1.00 52.91 106 PRO A O 1
ATOM 862 N N . ASP A 1 107 ? -11.667 -4.329 -1.673 1.00 49.50 107 ASP A N 1
ATOM 863 C CA . ASP A 1 107 ? -10.887 -5.533 -1.952 1.00 49.50 107 ASP A CA 1
ATOM 864 C C . ASP A 1 107 ? -9.462 -5.128 -2.329 1.00 49.50 107 ASP A C 1
ATOM 866 O O . ASP A 1 107 ? -9.183 -4.274 -3.174 1.00 49.50 107 ASP A O 1
ATOM 870 N N . SER A 1 108 ? -8.578 -5.656 -1.500 1.00 43.06 108 SER A N 1
ATOM 871 C CA . SER A 1 108 ? -7.290 -5.103 -1.154 1.00 43.06 108 SER A CA 1
ATOM 872 C C . SER A 1 108 ? -6.262 -5.600 -2.162 1.00 43.06 108 SER A C 1
ATOM 874 O O . SER A 1 108 ? -6.206 -6.797 -2.423 1.00 43.06 108 SER A O 1
ATOM 876 N N . ILE A 1 109 ? -5.411 -4.695 -2.654 1.00 42.03 109 ILE A N 1
ATOM 877 C CA . ILE A 1 109 ? -4.441 -4.876 -3.752 1.00 42.03 109 ILE A CA 1
ATOM 878 C C . ILE A 1 109 ? -5.073 -4.592 -5.118 1.00 42.03 109 ILE A C 1
ATOM 880 O O . ILE A 1 109 ? -5.531 -5.482 -5.831 1.00 42.03 109 ILE A O 1
ATOM 884 N N . TRP A 1 110 ? -5.005 -3.325 -5.526 1.00 41.84 110 TRP A N 1
ATOM 885 C CA . TRP A 1 110 ? -5.146 -2.991 -6.935 1.00 41.84 110 TRP A CA 1
ATOM 886 C C . TRP A 1 110 ? -3.777 -3.017 -7.598 1.00 41.84 110 TRP A C 1
ATOM 888 O O . TRP A 1 110 ? -2.792 -2.455 -7.113 1.00 41.84 110 TRP A O 1
ATOM 898 N N . HIS A 1 111 ? -3.750 -3.661 -8.750 1.00 40.06 111 HIS A N 1
ATOM 899 C CA . HIS A 1 111 ? -2.665 -3.569 -9.698 1.00 40.06 111 HIS A CA 1
ATOM 900 C C . HIS A 1 111 ? -2.875 -2.313 -10.542 1.00 40.06 111 HIS A C 1
ATOM 902 O O . HIS A 1 111 ? -3.769 -2.280 -11.389 1.00 40.06 111 HIS A O 1
ATOM 908 N N . VAL A 1 112 ? -2.087 -1.261 -10.309 1.00 40.88 112 VAL A N 1
ATOM 909 C CA . VAL A 1 112 ? -2.120 -0.099 -11.201 1.00 40.88 112 VAL A CA 1
ATOM 910 C C . VAL A 1 112 ? -1.175 -0.374 -12.352 1.00 40.88 112 VAL A C 1
ATOM 912 O O . VAL A 1 112 ? 0.048 -0.296 -12.234 1.00 40.88 112 VAL A O 1
ATOM 915 N N . GLN A 1 113 ? -1.779 -0.713 -13.483 1.00 35.31 113 GLN A N 1
ATOM 916 C CA . GLN A 1 113 ? -1.095 -0.807 -14.755 1.00 35.31 113 GLN A CA 1
ATOM 917 C C . GLN A 1 113 ? -0.879 0.610 -15.305 1.00 35.31 113 GLN A C 1
ATOM 919 O O . GLN A 1 113 ? -1.794 1.210 -15.875 1.00 35.31 113 GLN A O 1
ATOM 924 N N . HIS A 1 114 ? 0.324 1.163 -15.145 1.00 40.09 114 HIS A N 1
ATOM 925 C CA . HIS A 1 114 ? 0.702 2.386 -15.845 1.00 40.09 114 HIS A CA 1
ATOM 926 C C . HIS A 1 114 ? 1.252 2.030 -17.228 1.00 40.09 114 HIS A C 1
ATOM 928 O O . HIS A 1 114 ? 2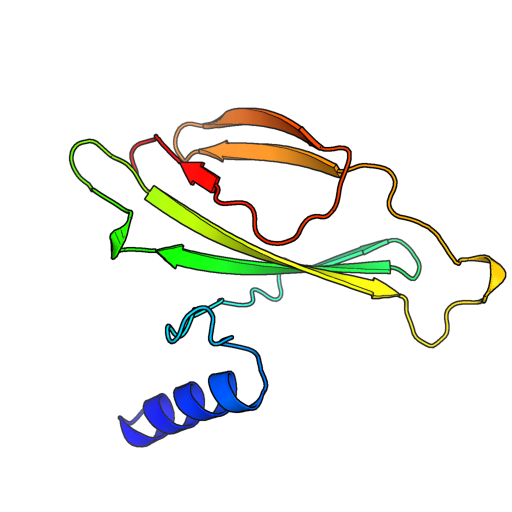.426 1.716 -17.410 1.00 40.09 114 HIS A O 1
ATOM 934 N N . SER A 1 115 ? 0.389 2.113 -18.237 1.00 30.83 115 SER A N 1
ATOM 935 C CA . SER A 1 115 ? 0.806 2.222 -19.636 1.00 30.83 115 SER A CA 1
ATOM 936 C C . SER A 1 115 ? 1.143 3.691 -19.929 1.00 30.83 115 SER A C 1
ATOM 938 O O . SER A 1 115 ? 0.261 4.467 -20.299 1.00 30.83 115 SER A O 1
ATOM 940 N N . GLY A 1 116 ? 2.391 4.096 -19.690 1.00 29.38 116 GLY A N 1
ATOM 941 C CA . GLY A 1 116 ? 2.893 5.443 -19.982 1.00 29.38 116 GLY A CA 1
ATOM 942 C C . GLY A 1 116 ? 4.407 5.540 -19.785 1.00 29.38 116 GLY A C 1
ATOM 943 O O . GLY A 1 116 ? 4.913 5.064 -18.774 1.00 29.38 116 GLY A O 1
ATOM 944 N N . CYS A 1 117 ? 5.119 6.111 -20.768 1.00 26.30 117 CYS A N 1
ATOM 945 C CA . CYS A 1 117 ? 6.568 6.363 -20.717 1.00 26.30 117 CYS A CA 1
ATOM 946 C C . CYS A 1 117 ? 6.961 7.166 -19.472 1.00 26.30 117 CYS A C 1
ATOM 948 O O . CYS A 1 117 ? 6.361 8.217 -19.229 1.00 26.30 117 CYS A O 1
ATOM 950 N N . LEU A 1 118 ? 8.006 6.699 -18.784 1.00 33.91 118 LEU A N 1
ATOM 951 C CA . LEU A 1 118 ? 8.978 7.569 -18.119 1.00 33.91 118 LEU A CA 1
ATOM 952 C C . LEU A 1 118 ? 9.818 8.302 -19.174 1.00 33.91 118 LEU A C 1
ATOM 954 O O . LEU A 1 118 ? 10.027 7.707 -20.261 1.00 33.91 118 LEU A O 1
#

Organism: Balaenoptera physalus (NCBI:txid9770)

Secondary structure (DSSP, 8-state):
--HHHHHHHHHHHHHTTSS-EETTEE--PEEEEEEEEEETTEEEEEEEEE-GGG-BTTTTBEEEEEEEEEEE-TT--GGG------EEEEEE-TT--EEEEEES---S--EEEE-S--

InterPro domains:
  IPR007474 ApaG domain [PF04379] (53-99)
  IPR007474 ApaG domain [PS51087] (36-118)
  IPR036767 ApaG domain superfamily [G3DSA:2.60.40.1470] (33-104)
  IPR036767 ApaG domain superfamily [SSF110069] (38-98)
  IPR052121 F-box Protein Family Substrate Recognition Components [PTHR46550] (2-98)

Foldseek 3Di:
DDPVVVVVVVVVCDVVVVFDQDPNDTFNWAWDPVQWDDDVQKIKGKTKGWDPVQADQVQGKTKMKMFIDIDGHPPDDPVPDDDDQKDWDWDADPVRDIDIDIGRDCPDIDIDIDSDHD

pLDDT: mean 83.7, std 16.65, range [26.3, 97.06]

Radius of gyration: 17.19 Å; chains: 1; bounding box: 48×32×46 Å